Protein AF-A0A955FFG4-F1 (afdb_monomer_lite)

Structure (mmCIF, N/CA/C/O backbone):
data_AF-A0A955FFG4-F1
#
_entry.id   AF-A0A955FFG4-F1
#
loop_
_atom_site.group_PDB
_atom_site.id
_atom_site.type_symbol
_atom_site.label_atom_id
_atom_site.label_alt_id
_atom_site.label_comp_id
_atom_site.label_asym_id
_atom_site.label_entity_id
_atom_site.label_seq_id
_atom_site.pdbx_PDB_ins_code
_atom_site.Cartn_x
_atom_site.Cartn_y
_atom_site.Cartn_z
_atom_site.occupancy
_atom_site.B_iso_or_equiv
_atom_site.auth_seq_id
_atom_site.auth_comp_id
_atom_site.auth_asym_id
_atom_site.auth_atom_id
_atom_site.pdbx_PDB_model_num
ATOM 1 N N . MET A 1 1 ? 31.153 11.697 -55.891 1.00 43.53 1 MET A N 1
ATOM 2 C CA . MET A 1 1 ? 30.606 10.666 -54.988 1.00 43.53 1 MET A CA 1
ATOM 3 C C . MET A 1 1 ? 30.374 11.346 -53.653 1.00 43.53 1 MET A C 1
ATOM 5 O O . MET A 1 1 ? 31.341 11.594 -52.953 1.00 43.53 1 MET A O 1
ATOM 9 N N . ILE A 1 2 ? 29.146 11.787 -53.384 1.00 49.12 2 ILE A N 1
ATOM 10 C CA . ILE A 1 2 ? 28.771 12.401 -52.103 1.00 49.12 2 ILE A CA 1
ATOM 11 C C . ILE A 1 2 ? 27.973 11.316 -51.397 1.00 49.12 2 ILE A C 1
ATOM 13 O O . ILE A 1 2 ? 26.863 11.027 -51.829 1.00 49.12 2 ILE A O 1
ATOM 17 N N . THR A 1 3 ? 28.588 10.639 -50.431 1.00 50.62 3 THR A N 1
ATOM 18 C CA . THR A 1 3 ? 27.858 9.707 -49.577 1.00 50.62 3 THR A CA 1
ATOM 19 C C . THR A 1 3 ? 27.015 10.497 -48.590 1.00 50.62 3 THR A C 1
ATOM 21 O O . THR A 1 3 ? 27.390 11.544 -48.074 1.00 50.62 3 THR A O 1
ATOM 24 N N . ASP A 1 4 ? 25.823 9.978 -48.416 1.00 54.31 4 ASP A N 1
ATOM 25 C CA . ASP A 1 4 ? 24.631 10.546 -47.833 1.00 54.31 4 ASP A CA 1
ATOM 26 C C . ASP A 1 4 ? 24.737 10.514 -46.298 1.00 54.31 4 ASP A C 1
ATOM 28 O O . ASP A 1 4 ? 24.083 9.735 -45.604 1.00 54.31 4 ASP A O 1
ATOM 32 N N . ASP A 1 5 ? 25.586 11.393 -45.758 1.00 58.84 5 ASP A N 1
ATOM 33 C CA . ASP A 1 5 ? 25.845 11.524 -44.316 1.00 58.84 5 ASP A CA 1
ATOM 34 C C . ASP A 1 5 ? 24.560 11.802 -43.512 1.00 58.84 5 ASP A C 1
ATOM 36 O O . ASP A 1 5 ? 24.373 11.274 -42.414 1.00 58.84 5 ASP A O 1
ATOM 40 N N . ALA A 1 6 ? 23.605 12.528 -44.104 1.00 61.38 6 ALA A N 1
ATOM 41 C CA . ALA A 1 6 ? 22.312 12.828 -43.487 1.00 61.38 6 ALA A CA 1
ATOM 42 C C . ALA A 1 6 ? 21.429 11.580 -43.271 1.00 61.38 6 ALA A C 1
ATOM 44 O O . ALA A 1 6 ? 20.656 11.522 -42.311 1.00 61.38 6 ALA A O 1
ATOM 45 N N . GLY A 1 7 ? 21.532 10.567 -44.141 1.00 60.09 7 GLY A N 1
ATOM 46 C CA . GLY A 1 7 ? 20.787 9.312 -43.997 1.00 60.09 7 GLY A CA 1
ATOM 47 C C . GLY A 1 7 ? 21.339 8.448 -42.862 1.00 60.09 7 GLY A C 1
ATOM 48 O O . GLY A 1 7 ? 20.576 7.856 -42.095 1.00 60.09 7 GLY A O 1
ATOM 49 N N . ASN A 1 8 ? 22.666 8.434 -42.712 1.00 64.44 8 ASN A N 1
ATOM 50 C CA . ASN A 1 8 ? 23.361 7.705 -41.656 1.00 64.44 8 ASN A CA 1
ATOM 51 C C . ASN A 1 8 ? 23.122 8.336 -40.271 1.00 64.44 8 ASN A C 1
ATOM 53 O O . ASN A 1 8 ? 22.811 7.625 -39.316 1.00 64.44 8 ASN A O 1
ATOM 57 N N . GLU A 1 9 ? 23.161 9.667 -40.167 1.00 62.38 9 GLU A N 1
ATOM 58 C CA . GLU A 1 9 ? 22.914 10.395 -38.915 1.00 62.38 9 GLU A CA 1
ATOM 59 C C . GLU A 1 9 ? 21.489 10.164 -38.374 1.00 62.38 9 GLU A C 1
ATOM 61 O O . GLU A 1 9 ? 21.299 9.864 -37.192 1.00 62.38 9 GLU A O 1
ATOM 66 N N . GLN A 1 10 ? 20.476 10.181 -39.250 1.00 64.44 10 GLN A N 1
ATOM 67 C CA . GLN A 1 10 ? 19.095 9.867 -38.865 1.00 64.44 10 GLN A CA 1
ATOM 68 C C . GLN A 1 10 ? 18.912 8.406 -38.421 1.00 64.44 10 GLN A C 1
ATOM 70 O O . GLN A 1 10 ? 18.085 8.121 -37.548 1.00 64.44 10 GLN A O 1
ATOM 75 N N . LEU A 1 11 ? 19.659 7.468 -39.009 1.00 61.91 11 LEU A N 1
ATOM 76 C CA . LEU A 1 11 ? 19.651 6.052 -38.629 1.00 61.91 11 LEU A CA 1
ATOM 77 C C . LEU A 1 11 ? 20.298 5.823 -37.256 1.00 61.91 11 LEU A C 1
ATOM 79 O O . LEU A 1 11 ? 19.765 5.044 -36.462 1.00 61.91 11 LEU A O 1
ATOM 83 N N . VAL A 1 12 ? 21.400 6.516 -36.954 1.00 69.00 12 VAL A N 1
ATOM 84 C CA . VAL A 1 12 ? 22.071 6.472 -35.643 1.00 69.00 12 VAL A CA 1
ATOM 85 C C . VAL A 1 12 ? 21.176 7.075 -34.556 1.00 69.00 12 VAL A C 1
ATOM 87 O O . VAL A 1 12 ? 20.902 6.405 -33.562 1.00 69.00 12 VAL A O 1
ATOM 90 N N . ALA A 1 13 ? 20.590 8.254 -34.786 1.00 70.12 13 ALA A N 1
ATOM 91 C CA . ALA A 1 13 ? 19.687 8.895 -33.824 1.00 70.12 13 ALA A CA 1
ATOM 92 C C . ALA A 1 13 ? 18.439 8.044 -33.506 1.00 70.12 13 ALA A C 1
ATOM 94 O O . ALA A 1 13 ? 18.003 7.957 -32.356 1.00 70.12 13 ALA A O 1
ATOM 95 N N . LYS A 1 14 ? 17.863 7.367 -34.512 1.00 68.25 14 LYS A N 1
ATOM 96 C CA . LYS A 1 14 ? 16.746 6.428 -34.305 1.00 68.25 14 LYS A CA 1
ATOM 97 C C . LYS A 1 14 ? 17.167 5.216 -33.473 1.00 68.25 14 LYS A C 1
ATOM 99 O O . LYS A 1 14 ? 16.415 4.812 -32.588 1.00 68.25 14 LYS A O 1
ATOM 104 N N . LYS A 1 15 ? 18.355 4.652 -33.723 1.00 71.19 15 LYS A N 1
ATOM 105 C CA . LYS A 1 15 ? 18.905 3.556 -32.908 1.00 71.19 15 LYS A CA 1
ATOM 106 C C . LYS A 1 15 ? 19.105 3.996 -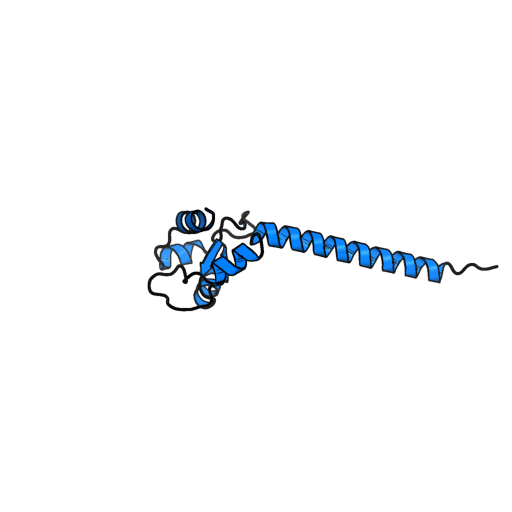31.455 1.00 71.19 15 LYS A C 1
ATOM 108 O O . LYS A 1 15 ? 18.657 3.285 -30.559 1.00 71.19 15 LYS A O 1
ATOM 113 N N . ASP A 1 16 ? 19.653 5.185 -31.220 1.00 78.94 16 ASP A N 1
ATOM 114 C CA . ASP A 1 16 ? 19.858 5.729 -29.871 1.00 78.94 16 ASP A CA 1
ATOM 115 C C . ASP A 1 16 ? 18.541 5.951 -29.114 1.00 78.94 16 ASP A C 1
ATOM 117 O O . ASP A 1 16 ? 18.432 5.630 -27.926 1.00 78.94 16 ASP A O 1
ATOM 121 N N . LEU A 1 17 ? 17.503 6.444 -29.798 1.00 75.56 17 LEU A N 1
ATOM 122 C CA . LEU A 1 17 ? 16.165 6.594 -29.218 1.00 75.56 17 LEU A CA 1
ATOM 123 C C . LEU A 1 17 ? 15.555 5.246 -28.819 1.00 75.56 17 LEU A C 1
ATOM 125 O O . LEU A 1 17 ? 14.978 5.131 -27.735 1.00 75.56 17 LEU A O 1
ATOM 129 N N . VAL A 1 18 ? 15.700 4.221 -29.663 1.00 77.62 18 VAL A N 1
ATOM 130 C CA . VAL A 1 18 ? 15.222 2.865 -29.359 1.00 77.62 18 VAL A CA 1
ATOM 131 C C . VAL A 1 18 ? 15.979 2.287 -28.162 1.00 77.62 18 VAL A C 1
ATOM 133 O O . VAL A 1 18 ? 15.343 1.820 -27.219 1.00 77.62 18 VAL A O 1
ATOM 136 N N . VAL A 1 19 ? 17.310 2.395 -28.133 1.00 79.62 19 VAL A N 1
ATOM 137 C CA . VAL A 1 19 ? 18.137 1.931 -27.005 1.00 79.62 19 VAL A CA 1
ATOM 138 C C . VAL A 1 19 ? 17.736 2.631 -25.703 1.00 79.62 19 VAL A C 1
ATOM 140 O O . VAL A 1 19 ? 17.532 1.978 -24.678 1.00 79.62 19 VAL A O 1
ATOM 143 N N . ARG A 1 20 ? 17.538 3.955 -25.732 1.00 79.69 20 ARG A N 1
ATOM 144 C CA . ARG A 1 20 ? 17.106 4.726 -24.557 1.00 79.69 20 ARG A CA 1
ATOM 145 C C . ARG A 1 20 ? 15.695 4.351 -24.102 1.00 79.69 20 ARG A C 1
ATOM 147 O O . ARG A 1 20 ? 15.431 4.338 -22.900 1.00 79.69 20 ARG A O 1
ATOM 154 N N . SER A 1 21 ? 14.799 4.039 -25.037 1.00 86.75 21 SER A N 1
ATOM 155 C CA . SER A 1 21 ? 13.448 3.554 -24.740 1.00 86.75 21 SER A CA 1
ATOM 156 C C . SER A 1 21 ? 13.490 2.215 -24.002 1.00 86.75 21 SER A C 1
ATOM 158 O O . SER A 1 21 ? 12.925 2.107 -22.913 1.00 86.75 21 SER A O 1
ATOM 160 N N . VAL A 1 22 ? 14.237 1.239 -24.527 1.00 85.25 22 VAL A N 1
ATOM 161 C CA . VAL A 1 22 ? 14.403 -0.084 -23.902 1.00 85.25 22 VAL A CA 1
ATOM 162 C C . VAL A 1 22 ? 15.019 0.050 -22.507 1.00 85.25 22 VAL A C 1
ATOM 164 O O . VAL A 1 22 ? 14.459 -0.447 -21.532 1.00 85.25 22 VAL A O 1
ATOM 167 N N . TYR A 1 23 ? 16.095 0.827 -22.363 1.00 85.94 23 TYR A N 1
ATOM 168 C CA . TYR A 1 23 ? 16.710 1.093 -21.059 1.00 85.94 23 TYR A CA 1
ATOM 169 C C . TYR A 1 23 ? 15.728 1.717 -20.050 1.00 85.94 23 TYR A C 1
ATOM 171 O O . TYR A 1 23 ? 15.680 1.340 -18.874 1.00 85.94 23 TYR A O 1
ATOM 179 N N . ASN A 1 24 ? 14.904 2.670 -20.492 1.00 89.94 24 ASN A N 1
ATOM 180 C CA . ASN A 1 24 ? 13.890 3.283 -19.637 1.00 89.94 24 ASN A CA 1
ATOM 181 C C . ASN A 1 24 ? 12.808 2.280 -19.214 1.00 89.94 24 ASN A C 1
ATOM 183 O O . ASN A 1 24 ? 12.363 2.338 -18.062 1.00 89.94 24 ASN A O 1
ATOM 187 N N . GLN A 1 25 ? 12.413 1.365 -20.106 1.00 91.00 25 GLN A N 1
ATOM 188 C CA . GLN A 1 25 ? 11.477 0.278 -19.808 1.00 91.00 25 GLN A CA 1
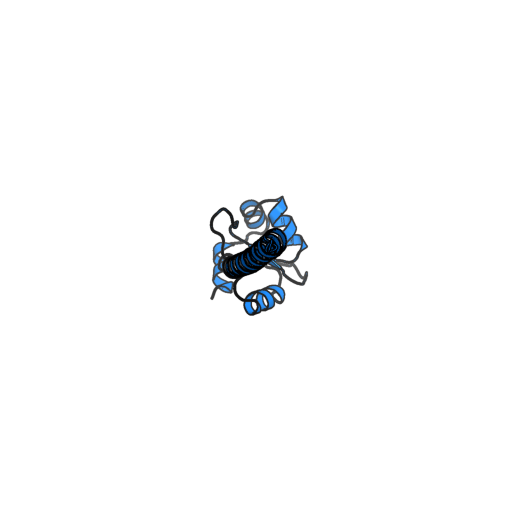ATOM 189 C C . GLN A 1 25 ? 12.062 -0.687 -18.775 1.00 91.00 25 GLN A C 1
ATOM 191 O O . GLN A 1 25 ? 11.406 -0.965 -17.773 1.00 91.00 25 GLN A O 1
ATOM 196 N N . GLU A 1 26 ? 13.316 -1.112 -18.929 1.00 92.00 26 GLU A N 1
ATOM 197 C CA . GLU A 1 26 ? 14.002 -1.962 -17.947 1.00 92.00 26 GLU A CA 1
ATOM 198 C C . GLU A 1 26 ? 14.095 -1.284 -16.576 1.00 92.00 26 GLU A C 1
ATOM 200 O O . GLU A 1 26 ? 13.809 -1.885 -15.537 1.00 92.00 26 GLU A O 1
ATOM 205 N N . LYS A 1 27 ? 14.444 0.008 -16.547 1.00 91.19 27 LYS A N 1
ATOM 206 C CA . LYS A 1 27 ? 14.494 0.789 -15.305 1.00 91.19 27 LYS A CA 1
ATOM 207 C C . LYS A 1 27 ? 13.104 0.960 -14.688 1.00 91.19 27 LYS A C 1
ATOM 209 O O . LYS A 1 27 ? 12.967 1.001 -13.464 1.00 91.19 27 LYS A O 1
ATOM 214 N N . ALA A 1 28 ? 12.058 1.102 -15.501 1.00 90.00 28 ALA A N 1
ATOM 215 C CA . ALA A 1 28 ? 10.677 1.136 -15.029 1.00 90.00 28 ALA A CA 1
ATOM 216 C C . ALA A 1 28 ? 10.251 -0.220 -14.446 1.00 90.00 28 ALA A C 1
ATOM 218 O O . ALA A 1 28 ? 9.711 -0.239 -13.342 1.00 90.00 28 ALA A O 1
ATOM 219 N N . ALA A 1 29 ? 10.579 -1.331 -15.109 1.00 91.75 29 ALA A N 1
ATOM 220 C CA . ALA A 1 29 ? 10.304 -2.685 -14.638 1.00 91.75 29 ALA A CA 1
ATOM 221 C C . ALA A 1 29 ? 11.005 -2.975 -13.302 1.00 91.75 29 ALA A C 1
ATOM 223 O O . ALA A 1 29 ? 10.349 -3.375 -12.343 1.00 91.75 29 ALA A O 1
ATOM 224 N N . LYS A 1 30 ? 12.300 -2.649 -13.182 1.00 93.06 30 LYS A N 1
ATOM 225 C CA . LYS A 1 30 ? 13.055 -2.779 -11.920 1.00 93.06 30 LYS A CA 1
ATOM 226 C C . LYS A 1 30 ? 12.432 -1.961 -10.788 1.00 93.06 30 LYS A C 1
ATOM 228 O O . LYS A 1 30 ? 12.300 -2.449 -9.671 1.00 93.06 30 LYS A O 1
ATOM 233 N N . ARG A 1 31 ? 11.996 -0.726 -11.068 1.00 93.06 31 ARG A N 1
ATOM 234 C CA . ARG A 1 31 ? 11.295 0.110 -10.076 1.00 93.06 31 ARG A CA 1
ATOM 235 C C . ARG A 1 31 ? 9.929 -0.456 -9.705 1.00 93.06 31 ARG A C 1
ATOM 237 O O . ARG A 1 31 ? 9.572 -0.406 -8.534 1.00 93.06 31 ARG A O 1
ATOM 244 N N . LYS A 1 32 ? 9.171 -0.987 -10.668 1.00 93.44 32 LYS A N 1
ATOM 245 C CA . LYS A 1 32 ? 7.892 -1.657 -10.404 1.00 93.44 32 LYS A CA 1
ATOM 246 C C . LYS A 1 32 ? 8.114 -2.852 -9.477 1.00 93.44 32 LYS A C 1
ATOM 248 O O . LYS A 1 32 ? 7.475 -2.913 -8.435 1.00 93.44 32 LYS A O 1
ATOM 253 N N . GLN A 1 33 ? 9.084 -3.708 -9.791 1.00 94.06 33 GLN A N 1
ATOM 254 C CA . GLN A 1 33 ? 9.428 -4.872 -8.977 1.00 94.06 33 GLN A CA 1
ATOM 255 C C . GLN A 1 33 ? 9.895 -4.481 -7.568 1.00 94.06 33 GLN A C 1
ATOM 257 O O . GLN A 1 33 ? 9.428 -5.049 -6.589 1.00 94.06 33 GLN A O 1
ATOM 262 N N . HIS A 1 34 ? 10.758 -3.473 -7.441 1.00 94.44 34 HIS A N 1
ATOM 263 C CA . HIS A 1 34 ? 11.193 -2.964 -6.138 1.00 94.44 34 HIS A CA 1
ATOM 264 C C . HIS A 1 34 ? 10.026 -2.417 -5.300 1.00 94.44 34 HIS A C 1
ATOM 266 O O . HIS A 1 34 ? 9.944 -2.659 -4.096 1.00 94.44 34 HIS A O 1
ATOM 272 N N . ASN A 1 35 ? 9.118 -1.671 -5.933 1.00 95.25 35 ASN A N 1
ATOM 273 C CA . ASN A 1 35 ? 8.049 -0.975 -5.226 1.00 95.25 35 ASN A CA 1
ATOM 274 C C . ASN A 1 35 ? 6.854 -1.874 -4.909 1.00 95.25 35 ASN A C 1
ATOM 276 O O . ASN A 1 35 ? 6.236 -1.653 -3.878 1.00 95.25 35 ASN A O 1
ATOM 280 N N . PHE A 1 36 ? 6.520 -2.834 -5.773 1.00 94.50 36 PHE A N 1
ATOM 281 C CA . PHE A 1 36 ? 5.279 -3.620 -5.696 1.00 94.50 36 PHE A CA 1
ATOM 282 C C . PHE A 1 36 ? 5.497 -5.139 -5.677 1.00 94.50 36 PHE A C 1
ATOM 284 O O . PHE A 1 36 ? 4.600 -5.884 -5.297 1.00 94.50 36 PHE A O 1
ATOM 291 N N . GLY A 1 37 ? 6.693 -5.613 -6.027 1.00 93.88 37 GLY A N 1
ATOM 292 C CA . GLY A 1 37 ? 7.003 -7.035 -6.144 1.00 93.88 37 GLY A CA 1
ATOM 293 C C . GLY A 1 37 ? 6.679 -7.589 -7.531 1.00 93.88 37 GLY A C 1
ATOM 294 O O . GLY A 1 37 ? 6.593 -6.848 -8.513 1.00 93.88 37 GLY A O 1
ATOM 295 N N . VAL A 1 38 ? 6.550 -8.912 -7.614 1.00 94.06 38 VAL A N 1
ATOM 296 C CA . VAL A 1 38 ? 6.141 -9.619 -8.839 1.00 94.06 38 VAL A CA 1
ATOM 297 C C . VAL A 1 38 ? 4.630 -9.499 -9.062 1.00 94.06 38 VAL A C 1
ATOM 299 O O . VAL A 1 38 ? 3.874 -9.308 -8.111 1.00 94.06 38 VAL A O 1
ATOM 302 N N . ASP A 1 39 ? 4.173 -9.635 -10.308 1.00 94.06 39 ASP A N 1
ATOM 303 C CA . ASP A 1 39 ? 2.757 -9.438 -10.671 1.00 94.06 39 ASP A CA 1
ATOM 304 C C . ASP A 1 39 ? 1.797 -10.400 -9.942 1.00 94.06 39 ASP A C 1
ATOM 306 O O . ASP A 1 39 ? 0.666 -10.032 -9.616 1.00 94.06 39 ASP A O 1
ATOM 310 N N . GLU A 1 40 ? 2.262 -11.603 -9.603 1.00 94.81 40 GLU A N 1
ATOM 311 C CA . GLU A 1 40 ? 1.506 -12.565 -8.795 1.00 94.81 40 GLU A CA 1
ATOM 312 C C . GLU A 1 40 ? 1.189 -12.016 -7.395 1.00 94.81 40 GLU A C 1
ATOM 314 O O . GLU A 1 40 ? 0.041 -12.060 -6.954 1.00 94.81 40 GLU A O 1
ATOM 319 N N . ARG A 1 41 ? 2.165 -11.382 -6.730 1.00 94.31 41 ARG A N 1
ATOM 320 C CA . ARG A 1 41 ? 1.965 -10.732 -5.425 1.00 94.31 41 ARG A CA 1
ATOM 321 C C . ARG A 1 41 ? 0.938 -9.606 -5.512 1.00 94.31 41 ARG A C 1
ATOM 323 O O . ARG A 1 41 ? 0.084 -9.494 -4.638 1.00 94.31 41 ARG A O 1
ATOM 330 N N . ILE A 1 42 ? 1.008 -8.790 -6.564 1.00 95.12 42 ILE A N 1
ATOM 331 C CA . ILE A 1 42 ? 0.051 -7.698 -6.796 1.00 95.12 42 ILE A CA 1
ATOM 332 C C . ILE A 1 42 ? -1.368 -8.265 -6.897 1.00 95.12 42 ILE A C 1
ATOM 334 O O . ILE A 1 42 ? -2.289 -7.732 -6.280 1.00 95.12 42 ILE A O 1
ATOM 338 N N . THR A 1 43 ? -1.528 -9.364 -7.636 1.00 96.31 43 THR A N 1
ATOM 339 C CA . THR A 1 43 ? -2.814 -10.045 -7.830 1.00 96.31 43 THR A CA 1
ATOM 340 C C . THR A 1 43 ? -3.357 -10.609 -6.518 1.00 96.31 43 THR A C 1
ATOM 342 O O . THR A 1 43 ? -4.520 -10.378 -6.195 1.00 96.31 43 THR A O 1
ATOM 345 N N . ILE A 1 44 ? -2.505 -11.270 -5.728 1.00 96.19 44 ILE A N 1
ATOM 346 C CA . ILE A 1 44 ? -2.856 -11.792 -4.400 1.00 96.19 44 ILE A CA 1
ATOM 347 C C . ILE A 1 44 ? -3.344 -10.660 -3.485 1.00 96.19 44 ILE A C 1
ATOM 349 O O . ILE A 1 44 ? -4.417 -10.770 -2.897 1.00 96.19 44 ILE A O 1
ATOM 353 N N . ILE A 1 45 ? -2.611 -9.545 -3.413 1.00 96.75 45 ILE A N 1
ATOM 354 C CA . ILE A 1 45 ? -2.980 -8.393 -2.572 1.00 96.75 45 ILE A CA 1
ATOM 355 C C . ILE A 1 45 ? -4.300 -7.767 -3.030 1.00 96.75 45 ILE A C 1
ATOM 357 O O . ILE A 1 45 ? -5.128 -7.403 -2.198 1.00 96.75 45 ILE A O 1
ATOM 361 N N . ASN A 1 46 ? -4.540 -7.673 -4.339 1.00 96.94 46 ASN A N 1
ATOM 362 C CA . ASN A 1 46 ? -5.784 -7.102 -4.855 1.00 96.94 46 ASN A CA 1
ATOM 363 C C . ASN A 1 46 ? -7.022 -7.960 -4.527 1.00 96.94 46 ASN A C 1
ATOM 365 O O . ASN A 1 46 ? -8.134 -7.431 -4.452 1.00 96.94 46 ASN A O 1
ATOM 369 N N . ALA A 1 47 ? -6.827 -9.266 -4.316 1.00 97.12 47 ALA A N 1
ATOM 370 C CA . ALA A 1 47 ? -7.868 -10.207 -3.911 1.00 97.12 47 ALA A CA 1
ATOM 371 C C . ALA A 1 47 ? -8.099 -10.258 -2.388 1.00 97.12 47 ALA A C 1
ATOM 373 O O . ALA A 1 47 ? -9.110 -10.801 -1.943 1.00 97.12 47 ALA A O 1
ATOM 374 N N . MET A 1 48 ? -7.194 -9.699 -1.578 1.00 97.06 48 MET A N 1
ATOM 375 C CA . MET A 1 48 ? -7.352 -9.651 -0.123 1.00 97.06 48 MET A CA 1
ATOM 376 C C . MET A 1 48 ? -8.426 -8.632 0.303 1.00 97.06 48 MET A C 1
ATOM 378 O O . MET A 1 48 ? -8.613 -7.607 -0.365 1.00 97.06 48 MET A O 1
ATOM 382 N N . PRO A 1 49 ? -9.105 -8.847 1.444 1.00 97.56 49 PRO A N 1
ATOM 383 C CA . PRO A 1 49 ? -9.975 -7.840 2.046 1.00 97.56 49 PRO A CA 1
ATOM 384 C C . PRO A 1 49 ? -9.221 -6.551 2.396 1.00 97.56 49 PRO A C 1
ATOM 386 O O . PRO A 1 49 ? -8.015 -6.566 2.643 1.00 97.56 49 PRO A O 1
ATOM 389 N N . CYS A 1 50 ? -9.942 -5.430 2.457 1.00 98.31 50 CYS A N 1
ATOM 390 C CA . CYS A 1 50 ? -9.383 -4.165 2.929 1.00 98.31 50 CYS A CA 1
ATOM 391 C C . CYS A 1 50 ? -8.882 -4.311 4.377 1.00 98.31 50 CYS A C 1
ATOM 393 O O . CYS A 1 50 ? -9.589 -4.850 5.222 1.00 98.31 50 CYS A O 1
ATOM 395 N N . CYS A 1 51 ? -7.719 -3.744 4.697 1.00 97.75 51 CYS A N 1
ATOM 396 C CA . CYS A 1 51 ? -7.118 -3.810 6.035 1.00 97.75 51 CYS A CA 1
ATOM 397 C C . CYS A 1 51 ? -7.842 -2.992 7.120 1.00 97.75 51 CYS A C 1
ATOM 399 O O . CYS A 1 51 ? -7.387 -2.960 8.259 1.00 97.75 51 CYS A O 1
ATOM 401 N N . VAL A 1 52 ? -8.901 -2.260 6.768 1.00 98.12 52 VAL A N 1
ATOM 402 C CA . VAL A 1 52 ? -9.666 -1.437 7.710 1.00 98.12 52 VAL A CA 1
ATOM 403 C C . VAL A 1 52 ? -10.801 -2.288 8.253 1.00 98.12 52 VAL A C 1
ATOM 405 O O . VAL A 1 52 ? -11.615 -2.782 7.472 1.00 98.12 52 VAL A O 1
ATOM 408 N N . ASP A 1 53 ? -10.854 -2.433 9.576 1.00 96.94 53 ASP A N 1
ATOM 409 C CA . ASP A 1 53 ? -11.856 -3.259 10.242 1.00 96.94 53 ASP A CA 1
ATOM 410 C C . ASP A 1 53 ? -13.291 -2.830 9.884 1.00 96.94 53 ASP A C 1
ATOM 412 O O . ASP A 1 53 ? -13.595 -1.644 9.724 1.00 96.94 53 ASP A O 1
ATOM 416 N N . GLY A 1 54 ? -14.163 -3.815 9.674 1.00 96.56 54 GLY A N 1
ATOM 417 C CA . GLY A 1 54 ? -15.539 -3.616 9.208 1.00 96.56 54 GLY A CA 1
ATOM 418 C C . GLY A 1 54 ? -15.702 -3.162 7.746 1.00 96.56 54 GLY A C 1
ATOM 419 O O . GLY A 1 54 ? -16.833 -3.016 7.279 1.00 96.56 54 GLY A O 1
ATOM 420 N N . CYS A 1 55 ? -14.623 -2.948 6.983 1.00 98.00 55 CYS A N 1
ATOM 421 C CA . CYS A 1 55 ? -14.725 -2.556 5.577 1.00 98.00 55 CYS A CA 1
ATOM 422 C C . CYS A 1 55 ? -14.934 -3.766 4.653 1.00 98.00 55 CYS A C 1
ATOM 424 O O . CYS A 1 55 ? -14.096 -4.658 4.571 1.00 98.00 55 CYS A O 1
ATOM 426 N N . THR A 1 56 ? -16.010 -3.744 3.866 1.00 97.62 56 THR A N 1
ATOM 427 C CA . THR A 1 56 ? -16.359 -4.809 2.904 1.00 97.62 56 THR A CA 1
ATOM 428 C C . THR A 1 56 ? -16.085 -4.436 1.443 1.00 97.62 56 THR A C 1
ATOM 430 O O . THR A 1 56 ? -16.480 -5.154 0.526 1.00 97.62 56 THR A O 1
ATOM 433 N N . ARG A 1 57 ? -15.430 -3.295 1.193 1.00 97.62 57 ARG A N 1
ATOM 434 C CA . ARG A 1 57 ? -15.176 -2.795 -0.167 1.00 97.62 57 ARG A CA 1
ATOM 435 C C . ARG A 1 57 ? -14.047 -3.563 -0.849 1.00 97.62 57 ARG A C 1
ATOM 437 O O . ARG A 1 57 ? -13.019 -3.842 -0.237 1.00 97.62 57 ARG A O 1
ATOM 444 N N . SER A 1 58 ? -14.220 -3.789 -2.145 1.00 95.81 58 SER A N 1
ATOM 445 C CA . SER A 1 58 ? -13.284 -4.471 -3.037 1.00 95.81 58 SER A CA 1
ATOM 446 C C . SER A 1 58 ? -13.275 -3.799 -4.428 1.00 95.81 58 SER A C 1
ATOM 448 O O . SER A 1 58 ? -14.180 -3.009 -4.722 1.00 95.81 58 SER A O 1
ATOM 450 N N . PRO A 1 59 ? -12.274 -4.073 -5.288 1.00 96.94 59 PRO A N 1
ATOM 451 C CA . PRO A 1 59 ? -11.035 -4.785 -4.970 1.00 96.94 59 PRO A CA 1
ATOM 452 C C . PRO A 1 59 ? -10.137 -3.970 -4.030 1.00 96.94 59 PRO A C 1
ATOM 454 O O . PRO A 1 59 ? -10.288 -2.750 -3.895 1.00 96.94 59 PRO A O 1
ATOM 457 N N . SER A 1 60 ? -9.201 -4.654 -3.376 1.00 98.19 60 SER A N 1
ATOM 458 C CA . SER A 1 60 ? -8.095 -3.972 -2.710 1.00 98.19 60 SER A CA 1
ATOM 459 C C . SER A 1 60 ? -7.070 -3.520 -3.745 1.00 98.19 60 SER A C 1
ATOM 461 O O . SER A 1 60 ? -6.961 -4.075 -4.837 1.00 98.19 60 SER A O 1
ATOM 463 N N . VAL A 1 61 ? -6.316 -2.492 -3.391 1.00 97.94 61 VAL A N 1
ATOM 464 C CA . VAL A 1 61 ? -5.139 -2.024 -4.106 1.00 97.94 61 VAL A CA 1
ATOM 465 C C . VAL A 1 61 ? -3.933 -2.086 -3.177 1.00 97.94 61 VAL A C 1
ATOM 467 O O . VAL A 1 61 ? -4.056 -2.159 -1.952 1.00 97.94 61 VAL A O 1
ATOM 470 N N . ASN A 1 62 ? -2.748 -2.063 -3.778 1.00 97.50 62 ASN A N 1
ATOM 471 C CA . ASN A 1 62 ? -1.478 -2.117 -3.070 1.00 97.50 62 ASN A CA 1
ATOM 472 C C . ASN A 1 62 ? -1.185 -0.755 -2.419 1.00 97.50 62 ASN A C 1
ATOM 474 O O . ASN A 1 62 ? -0.746 0.174 -3.099 1.00 97.50 62 ASN A O 1
ATOM 478 N N . MET A 1 63 ? -1.421 -0.632 -1.110 1.00 97.56 63 MET A N 1
ATOM 479 C CA . MET A 1 63 ? -1.174 0.597 -0.357 1.00 97.56 63 MET A CA 1
ATOM 480 C C . MET A 1 63 ? 0.169 0.541 0.368 1.00 97.56 63 MET A C 1
ATOM 482 O O . MET A 1 63 ? 0.394 -0.332 1.203 1.00 97.56 63 MET A O 1
ATOM 486 N N . HIS A 1 64 ? 1.045 1.507 0.091 1.00 97.19 64 HIS A N 1
ATOM 487 C CA . HIS A 1 64 ? 2.324 1.636 0.786 1.00 97.19 64 HIS A CA 1
ATOM 488 C C . HIS A 1 64 ? 2.155 2.155 2.222 1.00 97.19 64 HIS A C 1
ATOM 490 O O . HIS A 1 64 ? 1.663 3.261 2.436 1.00 97.19 64 HIS A O 1
ATOM 496 N N . THR A 1 65 ? 2.657 1.406 3.204 1.00 96.69 65 THR A N 1
ATOM 497 C CA . THR A 1 65 ? 2.767 1.807 4.619 1.00 96.69 65 THR A CA 1
ATOM 498 C C . THR A 1 65 ? 4.019 2.633 4.911 1.00 96.69 65 THR A C 1
ATOM 500 O O . THR A 1 65 ? 4.148 3.236 5.976 1.00 96.69 65 THR A O 1
ATOM 503 N N . ARG A 1 66 ? 4.934 2.720 3.943 1.00 95.00 66 ARG A N 1
ATOM 504 C CA . ARG A 1 66 ? 6.080 3.631 3.925 1.00 95.00 66 ARG A CA 1
ATOM 505 C C . ARG A 1 66 ? 6.175 4.271 2.551 1.00 95.00 66 ARG A C 1
ATOM 507 O O . ARG A 1 66 ? 6.153 3.576 1.540 1.00 95.00 66 ARG A O 1
ATOM 514 N N . SER A 1 67 ? 6.299 5.596 2.487 1.00 91.69 67 SER A N 1
ATOM 515 C CA . SER A 1 67 ? 6.383 6.278 1.194 1.00 91.69 67 SER A CA 1
ATOM 516 C C . SER A 1 67 ? 7.621 5.830 0.407 1.00 91.69 67 SER A C 1
ATOM 518 O O . SER A 1 67 ? 8.684 5.564 0.970 1.00 91.69 67 SER A O 1
ATOM 520 N N . ARG A 1 68 ? 7.510 5.800 -0.925 1.00 90.06 68 ARG A N 1
ATOM 521 C CA . ARG A 1 68 ? 8.622 5.420 -1.816 1.00 90.06 68 ARG A CA 1
ATOM 522 C C . ARG A 1 68 ? 9.860 6.304 -1.621 1.00 90.06 68 ARG A C 1
ATOM 524 O O . ARG A 1 68 ? 10.978 5.807 -1.639 1.00 90.06 68 ARG A O 1
ATOM 531 N N . GLY A 1 69 ? 9.661 7.606 -1.393 1.00 89.88 69 GLY A N 1
ATOM 532 C CA . GLY A 1 69 ? 10.751 8.556 -1.131 1.00 89.88 69 GLY A CA 1
ATOM 533 C C . GLY A 1 69 ? 11.467 8.326 0.204 1.00 89.88 69 GLY A C 1
ATOM 534 O O . GLY A 1 69 ? 12.624 8.702 0.339 1.00 89.88 69 GLY A O 1
ATOM 535 N N . ALA A 1 70 ? 10.812 7.663 1.160 1.00 90.50 70 ALA A N 1
ATOM 536 C CA . ALA A 1 70 ? 11.392 7.257 2.439 1.00 90.50 70 ALA A CA 1
ATOM 537 C C . ALA A 1 70 ? 11.928 5.810 2.417 1.00 90.50 70 ALA A C 1
ATOM 539 O O . ALA A 1 70 ? 12.106 5.204 3.471 1.00 90.50 70 ALA A O 1
ATOM 540 N N . GLY A 1 71 ? 12.146 5.234 1.228 1.00 92.56 71 GLY A N 1
ATOM 541 C CA . GLY A 1 71 ? 12.656 3.870 1.071 1.00 92.56 71 GLY A CA 1
ATOM 542 C C . GLY A 1 71 ? 11.598 2.773 1.211 1.00 92.56 71 GLY A C 1
ATOM 543 O O . GLY A 1 71 ? 11.948 1.644 1.538 1.00 92.56 71 GLY A O 1
ATOM 544 N N . GLY A 1 72 ? 10.315 3.085 1.004 1.00 94.31 72 GLY A N 1
ATOM 545 C CA . GLY A 1 72 ? 9.253 2.080 0.936 1.00 94.31 72 GLY A CA 1
ATOM 546 C C . GLY A 1 72 ? 9.415 1.131 -0.253 1.00 94.31 72 GLY A C 1
ATOM 547 O O . GLY A 1 72 ? 9.758 1.552 -1.362 1.00 94.31 72 GLY A O 1
ATOM 548 N N . THR A 1 73 ? 9.148 -0.149 -0.013 1.00 96.00 73 THR A N 1
ATOM 549 C CA . THR A 1 73 ? 9.326 -1.255 -0.962 1.00 96.00 73 THR A CA 1
ATOM 550 C C . THR A 1 73 ? 8.072 -2.129 -1.031 1.00 96.00 73 THR A C 1
ATOM 552 O O . THR A 1 73 ? 7.075 -1.873 -0.358 1.00 96.00 73 THR A O 1
ATOM 555 N N . TYR A 1 74 ? 8.135 -3.218 -1.797 1.00 95.75 74 TYR A N 1
ATOM 556 C CA . TYR A 1 74 ? 7.088 -4.244 -1.836 1.00 95.75 74 TYR A CA 1
ATOM 557 C C . TYR A 1 74 ? 6.797 -4.916 -0.477 1.00 95.75 74 TYR A C 1
ATOM 559 O O . TYR A 1 74 ? 5.754 -5.559 -0.320 1.00 95.75 74 TYR A O 1
ATOM 567 N N . ARG A 1 75 ? 7.721 -4.801 0.489 1.00 95.69 75 ARG A N 1
ATOM 568 C CA . ARG A 1 75 ? 7.568 -5.308 1.864 1.00 95.69 75 ARG A CA 1
ATOM 569 C C . ARG A 1 75 ? 6.733 -4.386 2.745 1.00 95.69 75 ARG A C 1
ATOM 571 O O . ARG A 1 75 ? 6.281 -4.811 3.794 1.00 95.69 75 ARG A O 1
ATOM 578 N N . ASP A 1 76 ? 6.522 -3.150 2.308 1.00 97.00 76 ASP A N 1
ATOM 579 C CA . ASP A 1 76 ? 5.779 -2.120 3.026 1.00 97.00 76 ASP A CA 1
ATOM 580 C C . ASP A 1 76 ? 4.386 -1.941 2.399 1.00 97.00 76 ASP A C 1
ATOM 582 O O . ASP A 1 76 ? 3.950 -0.812 2.189 1.00 97.00 76 ASP A O 1
ATOM 586 N N . ILE A 1 77 ? 3.714 -3.030 2.006 1.00 97.44 77 ILE A N 1
ATOM 587 C CA . ILE A 1 77 ? 2.406 -2.986 1.333 1.00 97.44 77 ILE A CA 1
ATOM 588 C C . ILE A 1 77 ? 1.348 -3.707 2.156 1.00 97.44 77 ILE A C 1
ATOM 590 O O . ILE A 1 77 ? 1.586 -4.807 2.649 1.00 97.44 77 ILE A O 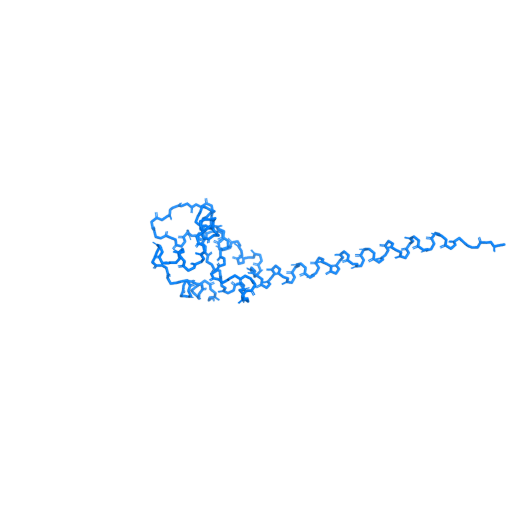1
ATOM 594 N N . ILE A 1 78 ? 0.160 -3.104 2.218 1.00 97.75 78 ILE A N 1
ATOM 595 C CA . ILE A 1 78 ? -1.064 -3.717 2.740 1.00 97.75 78 ILE A CA 1
ATOM 596 C C . ILE A 1 78 ? -2.225 -3.590 1.734 1.00 97.75 78 ILE A C 1
ATOM 598 O O . ILE A 1 78 ? -2.201 -2.678 0.898 1.00 97.75 78 ILE A O 1
ATOM 602 N N . PRO A 1 79 ? -3.243 -4.473 1.784 1.00 98.25 79 PRO A N 1
ATOM 603 C CA . PRO A 1 79 ? -4.446 -4.344 0.978 1.00 98.25 79 PRO A CA 1
ATOM 604 C C . PRO A 1 79 ? -5.344 -3.247 1.548 1.00 98.25 79 PRO A C 1
ATOM 606 O O . PRO A 1 79 ? -5.752 -3.292 2.707 1.00 98.25 79 PRO A O 1
ATOM 609 N N . ALA A 1 80 ? -5.705 -2.269 0.729 1.00 98.44 80 ALA A N 1
ATOM 610 C CA . ALA A 1 80 ? -6.737 -1.296 1.073 1.00 98.44 80 ALA A CA 1
ATOM 611 C C . ALA A 1 80 ? -7.651 -1.086 -0.129 1.00 98.44 80 ALA A C 1
ATOM 613 O O . ALA A 1 80 ? -7.169 -1.012 -1.252 1.00 98.44 80 ALA A O 1
ATOM 614 N N . CYS A 1 81 ? -8.962 -0.958 0.069 1.00 98.62 81 CYS A N 1
ATOM 615 C CA . CYS A 1 81 ? -9.850 -0.580 -1.031 1.00 98.62 81 CYS A CA 1
ATOM 616 C C . CYS A 1 81 ? -9.492 0.821 -1.557 1.00 98.62 81 CYS A C 1
ATOM 618 O O . CYS A 1 81 ? -8.917 1.630 -0.826 1.00 98.62 81 CYS A O 1
ATOM 620 N N . GLN A 1 82 ? -9.878 1.137 -2.798 1.00 98.44 82 GLN A N 1
ATOM 621 C CA . GLN A 1 82 ? -9.542 2.421 -3.436 1.00 98.44 82 GLN A CA 1
ATOM 622 C C . GLN A 1 82 ? -9.873 3.638 -2.551 1.00 98.44 82 GLN A C 1
ATOM 624 O O . GLN A 1 82 ? -9.056 4.540 -2.406 1.00 98.44 82 GLN A O 1
ATOM 629 N N . MET A 1 83 ? -11.031 3.625 -1.880 1.00 98.50 83 MET A N 1
ATOM 630 C CA . MET A 1 83 ? -11.436 4.692 -0.957 1.00 98.50 83 MET A CA 1
ATOM 631 C C . MET A 1 83 ? -10.429 4.894 0.187 1.00 98.50 83 MET A C 1
ATOM 633 O O . MET A 1 83 ? -10.016 6.024 0.440 1.00 98.50 83 MET A O 1
ATOM 637 N N . HIS A 1 84 ? -10.050 3.825 0.895 1.00 98.69 84 HIS A N 1
ATOM 638 C CA . HIS A 1 84 ? -9.123 3.933 2.024 1.00 98.69 84 HIS A CA 1
ATOM 639 C C . HIS A 1 84 ? -7.684 4.181 1.566 1.00 98.69 84 HIS A C 1
ATOM 641 O O . HIS A 1 84 ? -6.945 4.892 2.242 1.00 98.69 84 HIS A O 1
ATOM 647 N N . HIS A 1 85 ? -7.309 3.678 0.390 1.00 98.50 85 HIS A N 1
ATOM 648 C CA . HIS A 1 85 ? -6.056 4.042 -0.255 1.00 98.50 85 HIS A CA 1
ATOM 649 C C . HIS A 1 85 ? -5.987 5.558 -0.513 1.00 98.50 85 HIS A C 1
ATOM 651 O O . HIS A 1 85 ? -5.022 6.208 -0.108 1.00 98.50 85 HIS A O 1
ATOM 657 N N . ASP A 1 86 ? -7.024 6.154 -1.099 1.00 98.44 86 ASP A N 1
ATOM 658 C CA . ASP A 1 86 ? -7.050 7.592 -1.398 1.00 98.44 86 ASP A CA 1
ATOM 659 C C . ASP A 1 86 ? -7.146 8.442 -0.128 1.00 98.44 86 ASP A C 1
ATOM 661 O O . ASP A 1 86 ? -6.517 9.497 -0.009 1.00 98.44 86 ASP A O 1
ATOM 665 N N . GLU A 1 87 ? -7.872 7.954 0.875 1.00 98.38 87 GLU A N 1
ATOM 666 C CA . GLU A 1 87 ? -7.873 8.557 2.200 1.00 98.38 87 GLU A CA 1
ATOM 667 C C . GLU A 1 87 ? -6.485 8.549 2.848 1.00 98.38 87 GLU A C 1
ATOM 669 O O . GLU A 1 87 ? -6.102 9.554 3.452 1.00 98.38 87 GLU A O 1
ATOM 674 N N . SER A 1 88 ? -5.705 7.478 2.689 1.00 98.12 88 SER A N 1
ATOM 675 C CA . SER A 1 88 ? -4.339 7.426 3.212 1.00 98.12 88 SER A CA 1
ATOM 676 C C . SER A 1 88 ? -3.431 8.488 2.576 1.00 98.12 88 SER A C 1
ATOM 678 O O . SER A 1 88 ? -2.657 9.129 3.291 1.00 98.12 88 SER A O 1
ATOM 680 N N . HIS A 1 89 ? -3.579 8.756 1.269 1.00 96.81 89 HIS A N 1
ATOM 681 C CA . HIS A 1 89 ? -2.860 9.840 0.582 1.00 96.81 89 HIS A CA 1
ATOM 682 C C . HIS A 1 89 ? -3.267 11.214 1.107 1.00 96.81 89 HIS A C 1
ATOM 684 O O . HIS A 1 89 ? -2.412 12.075 1.300 1.00 96.81 89 HIS A O 1
ATOM 690 N N . ARG A 1 90 ? -4.563 11.416 1.369 1.00 98.19 90 ARG A N 1
ATOM 691 C CA . ARG A 1 90 ? -5.105 12.695 1.847 1.00 98.19 90 ARG A CA 1
ATOM 692 C C . ARG A 1 90 ? -4.736 12.997 3.301 1.00 98.19 90 ARG A C 1
ATOM 694 O O . ARG A 1 90 ? -4.443 14.143 3.621 1.00 98.19 90 ARG A O 1
ATOM 701 N N . LEU A 1 91 ? -4.793 12.003 4.187 1.00 97.56 91 LEU A N 1
ATOM 702 C CA . LEU A 1 91 ? -4.515 12.173 5.621 1.00 97.56 91 LEU A CA 1
ATOM 703 C C . LEU A 1 91 ? -3.024 12.073 5.960 1.00 97.56 91 LEU A C 1
ATOM 705 O O . LEU A 1 91 ? -2.576 12.602 6.980 1.00 97.56 91 LEU A O 1
ATOM 709 N N . GLY A 1 92 ? -2.271 11.352 5.133 1.00 96.81 92 GLY A N 1
ATOM 710 C CA . GLY A 1 92 ? -0.946 10.862 5.465 1.00 96.81 92 GLY A CA 1
ATOM 711 C C . GLY A 1 92 ? -1.000 9.538 6.232 1.00 96.81 92 GLY A C 1
ATOM 712 O O . GLY A 1 92 ? -1.870 9.296 7.070 1.00 96.81 92 GLY A O 1
ATOM 713 N N . ILE A 1 93 ? -0.005 8.691 5.966 1.00 96.69 93 ILE A N 1
ATOM 714 C CA . ILE A 1 93 ? 0.107 7.309 6.460 1.00 96.69 93 ILE A CA 1
ATOM 715 C C . ILE A 1 93 ? -0.064 7.207 7.985 1.00 96.69 93 ILE A C 1
ATOM 717 O O . ILE A 1 93 ? -0.814 6.362 8.466 1.00 96.69 93 ILE A O 1
ATOM 721 N N . LYS A 1 94 ? 0.613 8.072 8.755 1.00 96.25 94 LYS A N 1
ATOM 722 C CA . LYS A 1 94 ? 0.563 8.037 10.229 1.00 96.25 94 LYS A CA 1
ATOM 723 C C . LYS A 1 94 ? -0.833 8.372 10.755 1.00 96.25 94 LYS A C 1
ATOM 725 O O . LYS A 1 94 ? -1.361 7.650 11.589 1.00 96.25 94 LYS A O 1
ATOM 730 N N . THR A 1 95 ? -1.441 9.431 10.226 1.00 98.19 95 THR A N 1
ATOM 731 C CA . THR A 1 95 ? -2.796 9.859 10.593 1.00 98.19 95 THR A CA 1
ATOM 732 C C . THR A 1 95 ? -3.827 8.793 10.234 1.00 98.19 95 THR A C 1
ATOM 734 O O . THR A 1 95 ? -4.718 8.509 11.029 1.00 98.19 95 THR A O 1
ATOM 737 N N . PHE A 1 96 ? -3.688 8.168 9.060 1.00 98.38 96 PHE A N 1
ATOM 738 C CA . PHE A 1 96 ? -4.522 7.045 8.638 1.00 98.38 96 PHE A CA 1
ATOM 739 C C . PHE A 1 96 ? -4.417 5.864 9.614 1.00 98.38 96 PHE A C 1
ATOM 741 O O . PHE A 1 96 ? -5.440 5.354 10.066 1.00 98.38 96 PHE A O 1
ATOM 748 N N . ALA A 1 97 ? -3.194 5.480 9.995 1.00 97.94 97 ALA A N 1
ATOM 749 C CA . ALA A 1 97 ? -2.956 4.408 10.959 1.00 97.94 97 ALA A CA 1
ATOM 750 C C . ALA A 1 97 ? -3.621 4.695 12.310 1.00 97.94 97 ALA A C 1
ATOM 752 O O . ALA A 1 97 ? -4.352 3.855 12.824 1.00 97.94 97 ALA A O 1
ATOM 753 N N . THR A 1 98 ? -3.432 5.904 12.849 1.00 98.25 98 THR A N 1
ATOM 754 C CA . THR A 1 98 ? -4.061 6.319 14.109 1.00 98.25 98 THR A CA 1
ATOM 755 C C . THR A 1 98 ? -5.586 6.319 14.012 1.00 98.25 98 THR A C 1
ATOM 757 O O . THR A 1 98 ? -6.242 5.816 14.919 1.00 98.25 98 THR A O 1
ATOM 760 N N . LYS A 1 99 ? -6.159 6.836 12.915 1.00 98.19 99 LYS A N 1
ATOM 761 C CA . LYS A 1 99 ? -7.616 6.905 12.710 1.00 98.19 99 LYS A CA 1
ATOM 762 C C . LYS A 1 99 ? -8.277 5.525 12.765 1.00 98.19 99 LYS A C 1
ATOM 764 O O . LYS A 1 99 ? -9.369 5.404 13.308 1.00 98.19 99 LYS A O 1
ATOM 769 N N . TYR A 1 100 ? -7.626 4.515 12.193 1.00 98.19 100 TYR A N 1
ATOM 770 C CA . TYR A 1 100 ? -8.164 3.158 12.075 1.00 98.19 100 TYR A CA 1
ATOM 771 C C . TYR A 1 100 ? -7.556 2.157 13.068 1.00 98.19 100 TYR A C 1
ATOM 773 O O . TYR A 1 100 ? -7.834 0.968 12.964 1.00 98.19 100 TYR A O 1
ATOM 781 N N . GLY A 1 101 ? -6.727 2.613 14.015 1.00 97.69 101 GLY A N 1
ATOM 782 C CA . GLY A 1 101 ? -6.088 1.743 15.008 1.00 97.69 101 GLY A CA 1
ATOM 783 C C . GLY A 1 101 ? -5.169 0.676 14.401 1.00 97.69 101 GLY A C 1
ATOM 784 O O . GLY A 1 101 ? -5.075 -0.425 14.934 1.00 97.69 101 GLY A O 1
ATOM 785 N N . LEU A 1 102 ? -4.518 0.974 13.273 1.00 97.69 102 LEU A N 1
ATOM 786 C CA . LEU A 1 102 ? -3.725 0.001 12.522 1.00 97.69 102 LEU A CA 1
ATOM 787 C C . LEU A 1 102 ? -2.257 0.012 12.951 1.00 97.69 102 LEU A C 1
ATOM 789 O O . LEU A 1 102 ? -1.595 1.051 12.904 1.00 97.69 102 LEU A O 1
ATOM 793 N 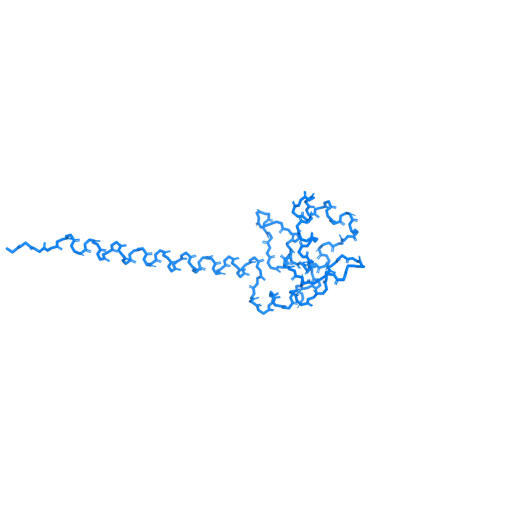N . ASP A 1 103 ? -1.707 -1.168 13.232 1.00 96.94 103 ASP A N 1
ATOM 794 C CA . ASP A 1 103 ? -0.259 -1.379 13.219 1.00 96.94 103 ASP A CA 1
ATOM 795 C C . ASP A 1 103 ? 0.191 -1.732 11.797 1.00 96.94 103 ASP A C 1
ATOM 797 O O . ASP A 1 103 ? 0.195 -2.888 11.369 1.00 96.94 103 ASP A O 1
ATOM 801 N N . LEU A 1 104 ? 0.573 -0.699 11.048 1.00 95.38 104 LEU A N 1
ATOM 802 C CA . LEU A 1 104 ? 0.986 -0.846 9.657 1.00 95.38 104 LEU A CA 1
ATOM 803 C C . LEU A 1 104 ? 2.251 -1.701 9.480 1.00 95.38 104 LEU A C 1
ATOM 805 O O . LEU A 1 104 ? 2.414 -2.311 8.425 1.00 95.38 104 LEU A O 1
ATOM 809 N N . SER A 1 105 ? 3.146 -1.735 10.474 1.00 93.88 105 SER A N 1
ATOM 810 C CA . SER A 1 105 ? 4.374 -2.533 10.397 1.00 93.88 105 SER A CA 1
ATOM 811 C C . SER A 1 105 ? 4.043 -4.012 10.528 1.00 93.88 105 SER A C 1
ATOM 813 O O . SER A 1 105 ? 4.493 -4.822 9.719 1.00 93.88 105 SER A O 1
ATOM 815 N N . THR A 1 106 ? 3.216 -4.354 11.515 1.00 95.88 106 THR A N 1
ATOM 816 C CA . THR A 1 106 ? 2.770 -5.731 11.742 1.00 95.88 106 THR A CA 1
ATOM 817 C C . THR A 1 106 ? 1.907 -6.237 10.586 1.00 95.88 106 THR A C 1
ATOM 819 O O . THR A 1 106 ? 2.115 -7.354 10.114 1.00 95.88 106 THR A O 1
ATOM 822 N N . LEU A 1 107 ? 1.000 -5.405 10.059 1.00 96.31 107 LEU A N 1
ATOM 823 C CA . LEU A 1 107 ? 0.182 -5.759 8.893 1.00 96.31 107 LEU A CA 1
ATOM 824 C C . LEU A 1 107 ? 1.024 -5.983 7.633 1.00 96.31 107 LEU A C 1
ATOM 826 O O . LEU A 1 107 ? 0.809 -6.950 6.911 1.00 96.31 107 LEU A O 1
ATOM 830 N N . ALA A 1 108 ? 1.995 -5.112 7.354 1.00 96.38 108 ALA A N 1
ATOM 831 C CA . ALA A 1 108 ? 2.859 -5.296 6.191 1.00 96.38 108 ALA A CA 1
ATOM 832 C C . ALA A 1 108 ? 3.736 -6.554 6.336 1.00 96.38 108 ALA A C 1
ATOM 834 O O . ALA A 1 108 ? 3.912 -7.301 5.372 1.00 96.38 108 ALA A O 1
ATOM 835 N N . ALA A 1 109 ? 4.229 -6.833 7.548 1.00 94.88 109 ALA A N 1
ATOM 836 C CA . ALA A 1 109 ? 5.010 -8.030 7.841 1.00 94.88 109 ALA A CA 1
ATOM 837 C C . ALA A 1 109 ? 4.212 -9.328 7.635 1.00 94.88 109 ALA A C 1
ATOM 839 O O . ALA A 1 109 ? 4.760 -10.276 7.077 1.00 94.88 109 ALA A O 1
ATOM 840 N N . SER A 1 110 ? 2.926 -9.370 8.010 1.00 93.69 110 SER A N 1
ATOM 841 C CA . SER A 1 110 ? 2.091 -10.569 7.823 1.00 93.69 110 SER A CA 1
ATOM 842 C C . SER A 1 110 ? 1.796 -10.887 6.354 1.00 93.69 110 SER A C 1
ATOM 844 O O . SER A 1 110 ? 1.546 -12.041 6.022 1.00 93.69 110 SER A O 1
ATOM 846 N 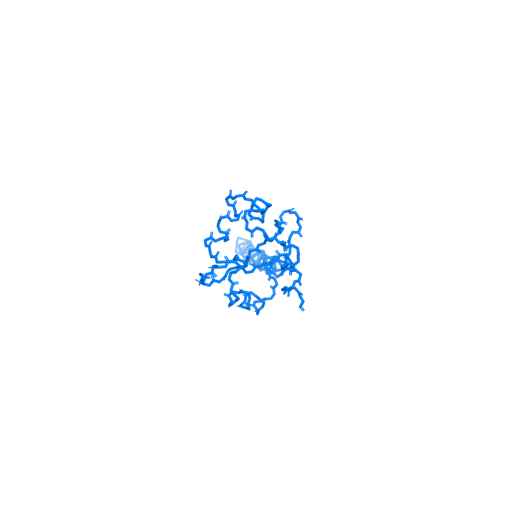N . ILE A 1 111 ? 1.867 -9.889 5.468 1.00 92.00 111 ILE A N 1
ATOM 847 C CA . ILE A 1 111 ? 1.682 -10.048 4.014 1.00 92.00 111 ILE A CA 1
ATOM 848 C C . ILE A 1 111 ? 3.014 -10.291 3.296 1.00 92.00 111 ILE A C 1
ATOM 850 O O . ILE A 1 111 ? 3.049 -10.774 2.164 1.00 92.00 111 ILE A O 1
ATOM 854 N N . ALA A 1 112 ? 4.129 -9.867 3.889 1.00 82.00 112 ALA A N 1
ATOM 855 C CA . ALA A 1 112 ? 5.465 -10.059 3.333 1.00 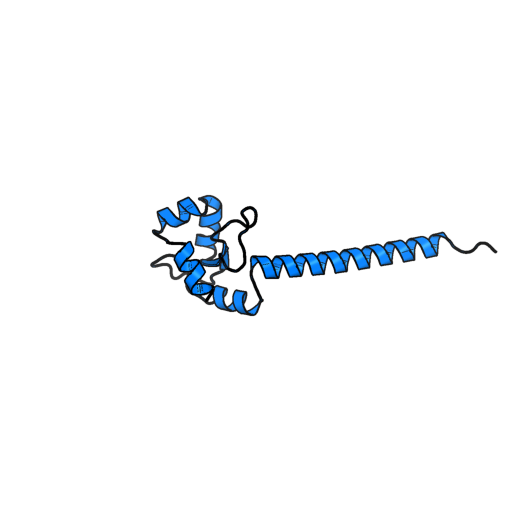82.00 112 ALA A CA 1
ATOM 856 C C . ALA A 1 112 ? 6.063 -11.448 3.623 1.00 82.00 112 ALA A C 1
ATOM 858 O O . ALA A 1 112 ? 7.103 -11.755 3.033 1.00 82.00 112 ALA A O 1
ATOM 859 N N . ALA A 1 113 ? 5.443 -12.222 4.522 1.00 64.50 113 ALA A N 1
ATOM 860 C CA . ALA A 1 113 ? 5.738 -13.634 4.770 1.00 64.50 113 ALA A CA 1
ATOM 861 C C . ALA A 1 113 ? 5.383 -14.499 3.552 1.00 64.50 113 ALA A C 1
ATOM 863 O O . ALA A 1 113 ? 6.180 -15.417 3.260 1.00 64.50 113 ALA A O 1
#

Foldseek 3Di:
DDPDVVVVVVVVVVVVVVVVVVVVVVVVVVVCCFAANDPVLQVVQQCDAAPFPPDPDHRWGWAALDDVVRVTGNLRTHTHHPVLSVVCVVLPNVSSCVVRVDPSNVRSNVSND

Sequence (113 aa):
MITDDAGNEQLVAKKDLVVRSVYNQEKAAKRKQHNFGVDERITIINAMPCCVDGCTRSPSVNMHTRSRGAGGTYRDIIPACQMHHDESHRLGIKTFATKYGLDLSTLAASIAA

Radius of gyration: 21.37 Å; chains: 1; bounding box: 47×26×70 Å

Secondary structure (DSSP, 8-state):
----HHHHHHHHHHHHHHHHHHHHHHHHHHHHHHHH--HHHHHHHHHSPPSSTT----SEEEEESS-GGGT--TTSEEEEEHHHHHHHHHH-HHHHHHHHT--HHHHHHHHH-

pLDDT: mean 89.75, std 12.92, range [43.53, 98.69]